Protein AF-A0A969AV75-F1 (afdb_monomer)

Structure (mmCIF, N/CA/C/O backbone):
data_AF-A0A969AV75-F1
#
_entry.id   AF-A0A969AV75-F1
#
loop_
_atom_site.group_PDB
_atom_site.id
_atom_site.type_symbol
_atom_site.label_atom_id
_atom_site.label_alt_id
_atom_site.label_comp_id
_atom_site.label_asym_id
_atom_site.label_entity_id
_atom_site.label_seq_id
_atom_site.pdbx_PDB_ins_code
_atom_site.Cartn_x
_atom_site.Cartn_y
_atom_site.Cartn_z
_atom_site.occupancy
_atom_site.B_iso_or_equiv
_atom_site.auth_seq_id
_atom_site.auth_comp_id
_atom_site.auth_asym_id
_atom_site.auth_atom_id
_atom_site.pdbx_PDB_model_num
ATOM 1 N N . MET A 1 1 ? 18.118 -38.176 20.373 1.00 39.66 1 MET A N 1
ATOM 2 C CA . MET A 1 1 ? 17.507 -37.595 19.160 1.00 39.66 1 MET A CA 1
ATOM 3 C C . MET A 1 1 ? 16.850 -36.287 19.572 1.00 39.66 1 MET A C 1
ATOM 5 O O . MET A 1 1 ? 15.733 -36.293 20.064 1.00 39.66 1 MET A O 1
ATOM 9 N N . VAL A 1 2 ? 17.618 -35.195 19.540 1.00 37.12 2 VAL A N 1
ATOM 10 C CA . VAL A 1 2 ? 17.160 -33.872 19.986 1.00 37.12 2 VAL A CA 1
ATOM 11 C C . VAL A 1 2 ? 16.344 -33.269 18.850 1.00 37.12 2 VAL A C 1
ATOM 13 O O . VAL A 1 2 ? 16.858 -33.119 17.744 1.00 37.12 2 VAL A O 1
ATOM 16 N N . LEU A 1 3 ? 15.071 -32.969 19.107 1.00 39.84 3 LEU A N 1
ATOM 17 C CA . LEU A 1 3 ? 14.266 -32.142 18.216 1.00 39.84 3 LEU A CA 1
ATOM 18 C C . LEU A 1 3 ? 14.923 -30.762 18.176 1.00 39.84 3 LEU A C 1
ATOM 20 O O . LEU A 1 3 ? 14.865 -30.013 19.150 1.00 39.84 3 LEU A O 1
ATOM 24 N N . ALA A 1 4 ? 15.590 -30.445 17.069 1.00 38.31 4 ALA A N 1
ATOM 25 C CA . ALA A 1 4 ? 16.029 -29.090 16.795 1.00 38.31 4 ALA A CA 1
ATOM 26 C C . ALA A 1 4 ? 14.777 -28.237 16.560 1.00 38.31 4 ALA A C 1
ATOM 28 O O . ALA A 1 4 ? 14.254 -28.157 15.449 1.00 38.31 4 ALA A O 1
ATOM 29 N N . VAL A 1 5 ? 14.265 -27.628 17.628 1.00 52.16 5 VAL A N 1
ATOM 30 C CA . VAL A 1 5 ? 13.363 -26.485 17.512 1.00 52.16 5 VAL A CA 1
ATOM 31 C C . VAL A 1 5 ? 14.187 -25.385 16.857 1.00 52.16 5 VAL A C 1
ATOM 33 O O . VAL A 1 5 ? 15.156 -24.912 17.443 1.00 52.16 5 VAL A O 1
ATOM 36 N N . ASN A 1 6 ? 13.853 -25.043 15.614 1.00 43.97 6 ASN A N 1
ATOM 37 C CA . ASN A 1 6 ? 14.509 -23.977 14.870 1.00 43.97 6 ASN A CA 1
ATOM 38 C C . ASN A 1 6 ? 14.332 -22.642 15.628 1.00 43.97 6 ASN A C 1
ATOM 40 O O . ASN A 1 6 ? 13.208 -22.136 15.682 1.00 43.97 6 ASN A O 1
ATOM 44 N N . PRO A 1 7 ? 15.400 -22.040 16.184 1.00 44.50 7 PRO A N 1
ATOM 45 C CA . PRO A 1 7 ? 15.304 -20.796 16.946 1.00 44.50 7 PRO A CA 1
ATOM 46 C C . PRO A 1 7 ? 15.079 -19.561 16.052 1.00 44.50 7 PRO A C 1
ATOM 48 O O . PRO A 1 7 ? 14.936 -18.455 16.565 1.00 44.50 7 PRO A O 1
ATOM 51 N N . TYR A 1 8 ? 15.010 -19.738 14.724 1.00 45.12 8 TYR A N 1
ATOM 52 C CA . TYR A 1 8 ? 14.712 -18.690 13.742 1.00 45.12 8 TYR A CA 1
ATOM 53 C C . TYR A 1 8 ? 13.279 -18.717 13.211 1.00 45.12 8 TYR A C 1
ATOM 55 O O . TYR A 1 8 ? 12.976 -17.992 12.263 1.00 45.12 8 TYR A O 1
ATOM 63 N N . ALA A 1 9 ? 12.362 -19.463 13.833 1.00 44.09 9 ALA A N 1
ATOM 64 C CA . ALA A 1 9 ? 10.929 -19.211 13.663 1.00 44.09 9 ALA A CA 1
ATOM 65 C C . ALA A 1 9 ? 10.526 -17.894 14.367 1.00 44.09 9 ALA A C 1
ATOM 67 O O . ALA A 1 9 ? 9.584 -17.844 15.151 1.00 44.09 9 ALA A O 1
ATOM 68 N N . SER A 1 10 ? 11.272 -16.817 14.109 1.00 51.16 10 SER A N 1
ATOM 69 C CA . SER A 1 10 ? 10.833 -15.459 14.383 1.00 51.16 10 SER A CA 1
ATOM 70 C C . SER A 1 10 ? 9.605 -15.257 13.513 1.00 51.16 10 SER A C 1
ATOM 72 O O . SER A 1 10 ? 9.701 -15.378 12.289 1.00 51.16 10 SER A O 1
ATOM 74 N N . ALA A 1 11 ? 8.448 -15.023 14.128 1.00 61.12 11 ALA A N 1
ATOM 75 C CA . ALA A 1 11 ? 7.248 -14.629 13.408 1.00 61.12 11 ALA A CA 1
ATOM 76 C C . ALA A 1 11 ? 7.635 -13.489 12.454 1.00 61.12 11 ALA A C 1
ATOM 78 O O . ALA A 1 11 ? 8.052 -12.416 12.893 1.00 61.12 11 ALA A O 1
ATOM 79 N N . ARG A 1 12 ? 7.630 -13.769 11.147 1.00 70.81 12 ARG A N 1
ATOM 80 C CA . ARG A 1 12 ? 8.109 -12.836 10.125 1.00 70.81 12 ARG A CA 1
ATOM 81 C C . ARG A 1 12 ? 7.348 -11.522 10.306 1.00 70.81 12 ARG A C 1
ATOM 83 O O . ARG A 1 12 ? 6.122 -11.549 10.340 1.00 70.81 12 ARG A O 1
ATOM 90 N N . ASN A 1 13 ? 8.058 -10.398 10.462 1.00 91.31 13 ASN A N 1
ATOM 91 C CA . ASN A 1 13 ? 7.416 -9.095 10.649 1.00 91.31 13 ASN A CA 1
ATOM 92 C C . ASN A 1 13 ? 6.431 -8.853 9.480 1.00 91.31 13 ASN A C 1
ATOM 94 O O . ASN A 1 13 ? 6.884 -8.837 8.329 1.00 91.31 13 ASN A O 1
ATOM 98 N N . PRO A 1 14 ? 5.119 -8.682 9.745 1.00 95.31 14 PRO A N 1
ATOM 99 C CA . PRO A 1 14 ? 4.111 -8.519 8.702 1.00 95.31 14 PRO A CA 1
ATOM 100 C C . PRO A 1 14 ? 4.403 -7.364 7.737 1.00 95.31 14 PRO A C 1
ATOM 102 O O . PRO A 1 14 ? 4.192 -7.508 6.534 1.00 95.31 14 PRO A O 1
ATOM 105 N N . GLU A 1 15 ? 4.969 -6.254 8.227 1.00 96.62 15 GLU A N 1
ATOM 106 C CA . GLU A 1 15 ? 5.380 -5.139 7.368 1.00 96.62 15 GLU A CA 1
ATOM 107 C C . GLU A 1 15 ? 6.478 -5.561 6.396 1.00 96.62 15 GLU A C 1
ATOM 109 O O . GLU A 1 15 ? 6.362 -5.347 5.190 1.00 96.62 15 GLU A O 1
ATOM 114 N N . GLN A 1 16 ? 7.523 -6.216 6.913 1.00 96.06 16 GLN A N 1
ATOM 115 C CA . GLN A 1 16 ? 8.649 -6.663 6.097 1.00 96.06 16 GLN A CA 1
ATOM 116 C C . GLN A 1 16 ? 8.193 -7.641 5.017 1.00 96.06 16 GLN A C 1
ATOM 118 O O . GLN A 1 16 ? 8.690 -7.595 3.895 1.00 96.06 16 GLN A O 1
ATOM 123 N N . TRP A 1 17 ? 7.215 -8.492 5.322 1.00 96.19 17 TRP A N 1
ATOM 124 C CA . TRP A 1 17 ? 6.665 -9.413 4.338 1.00 96.19 17 TRP A CA 1
ATOM 125 C C . TRP A 1 17 ? 5.960 -8.689 3.185 1.00 96.19 17 TRP A C 1
ATOM 127 O O . TRP A 1 17 ? 6.174 -9.032 2.021 1.00 96.19 17 TRP A O 1
ATOM 137 N N . ILE A 1 18 ? 5.183 -7.646 3.487 1.00 98.00 18 ILE A N 1
ATOM 138 C CA . ILE A 1 18 ? 4.543 -6.804 2.469 1.00 98.00 18 ILE A CA 1
ATOM 139 C C . ILE A 1 18 ? 5.602 -6.048 1.660 1.00 98.00 18 ILE A C 1
ATOM 141 O O . ILE A 1 18 ? 5.512 -5.999 0.432 1.00 98.00 18 ILE A O 1
ATOM 145 N N . TYR A 1 19 ? 6.629 -5.501 2.314 1.00 98.00 19 TYR A N 1
ATOM 146 C CA . TYR A 1 19 ? 7.720 -4.798 1.637 1.00 98.00 19 TYR A CA 1
ATOM 147 C C . TYR A 1 19 ? 8.485 -5.712 0.673 1.00 98.00 19 TYR A C 1
ATOM 149 O O . TYR A 1 19 ? 8.680 -5.348 -0.489 1.00 98.00 19 TYR A O 1
ATOM 157 N N . ASP A 1 20 ? 8.878 -6.906 1.126 1.00 97.25 20 ASP A N 1
ATOM 158 C CA . ASP A 1 20 ? 9.566 -7.911 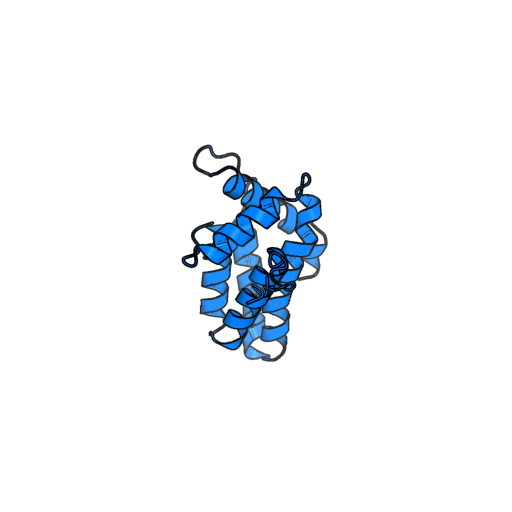0.307 1.00 97.25 20 ASP A CA 1
ATOM 159 C C . ASP A 1 20 ? 8.719 -8.296 -0.910 1.00 97.25 20 ASP A C 1
ATOM 161 O O . ASP A 1 20 ? 9.227 -8.409 -2.028 1.00 97.25 20 ASP A O 1
ATOM 165 N N . HIS A 1 21 ? 7.415 -8.470 -0.696 1.00 97.62 21 HIS A N 1
ATOM 166 C CA . HIS A 1 21 ? 6.465 -8.830 -1.740 1.00 97.62 21 HIS A CA 1
ATOM 167 C C . HIS A 1 21 ? 6.312 -7.730 -2.796 1.00 97.62 21 HIS A C 1
ATOM 169 O O . HIS A 1 21 ? 6.430 -8.001 -3.992 1.00 97.62 21 HIS A O 1
ATOM 175 N N . LEU A 1 22 ? 6.120 -6.474 -2.379 1.00 97.88 22 LEU A N 1
ATOM 176 C CA . LEU A 1 22 ? 6.066 -5.334 -3.301 1.00 97.88 22 LEU A CA 1
ATOM 177 C C . LEU A 1 22 ? 7.376 -5.190 -4.081 1.00 97.88 22 LEU A C 1
ATOM 179 O O . LEU A 1 22 ? 7.346 -4.989 -5.296 1.00 97.88 22 LEU A O 1
ATOM 183 N N . LEU A 1 23 ? 8.519 -5.358 -3.413 1.00 96.50 23 LEU A N 1
ATOM 184 C CA . LEU A 1 23 ? 9.830 -5.322 -4.054 1.00 96.50 23 LEU A CA 1
ATOM 185 C C . LEU A 1 23 ? 9.983 -6.434 -5.101 1.00 96.50 23 LEU A C 1
ATOM 187 O O . LEU A 1 23 ? 10.536 -6.189 -6.174 1.00 96.50 23 LEU A O 1
ATOM 191 N N . ALA A 1 24 ? 9.494 -7.643 -4.815 1.00 96.88 24 ALA A N 1
ATOM 192 C CA . ALA A 1 24 ? 9.493 -8.748 -5.769 1.00 96.88 24 ALA A CA 1
ATOM 193 C C . ALA A 1 24 ? 8.623 -8.432 -6.998 1.00 96.88 24 ALA A C 1
ATOM 195 O O . ALA A 1 24 ? 9.101 -8.576 -8.124 1.00 96.88 24 ALA A O 1
ATOM 196 N N . CYS A 1 25 ? 7.402 -7.920 -6.806 1.00 96.69 25 CYS A N 1
ATOM 197 C CA .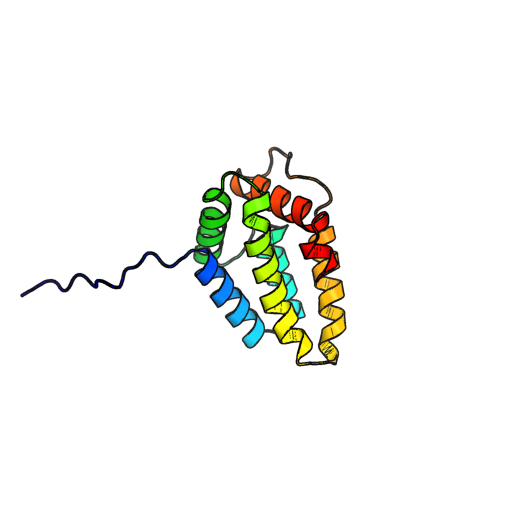 CYS A 1 25 ? 6.530 -7.499 -7.910 1.00 96.69 25 CYS A CA 1
ATOM 198 C C . CYS A 1 25 ? 7.195 -6.428 -8.783 1.00 96.69 25 CYS A C 1
ATOM 200 O O . CYS A 1 25 ? 7.231 -6.551 -10.002 1.00 96.69 25 CYS A O 1
ATOM 202 N N . VAL A 1 26 ? 7.779 -5.407 -8.161 1.00 94.56 26 VAL A N 1
ATOM 203 C CA . VAL A 1 26 ? 8.455 -4.290 -8.836 1.00 94.56 26 VAL A CA 1
ATOM 204 C C . VAL A 1 26 ? 9.705 -4.728 -9.6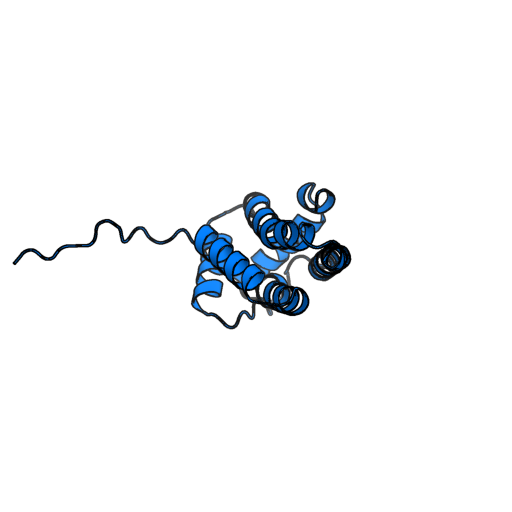21 1.00 94.56 26 VAL A C 1
ATOM 206 O O . VAL A 1 26 ? 10.104 -4.074 -10.586 1.00 94.56 26 VAL A O 1
ATOM 209 N N . LYS A 1 27 ? 10.344 -5.837 -9.231 1.00 93.25 27 LYS A N 1
ATOM 210 C CA . LYS A 1 27 ? 11.470 -6.429 -9.972 1.00 93.25 27 LYS A CA 1
ATOM 211 C C . LYS A 1 27 ? 11.025 -7.304 -11.143 1.00 93.25 27 LYS A C 1
ATOM 213 O O . LYS A 1 27 ? 11.764 -7.383 -12.120 1.00 93.25 27 LYS A O 1
ATOM 218 N N . ALA A 1 28 ? 9.879 -7.970 -11.024 1.00 94.56 28 ALA A N 1
ATOM 219 C CA . ALA A 1 28 ? 9.438 -9.007 -11.955 1.00 94.56 28 ALA A CA 1
ATOM 220 C C . ALA A 1 28 ? 8.396 -8.534 -12.981 1.00 94.56 28 ALA A C 1
ATOM 222 O O . ALA A 1 28 ? 8.230 -9.175 -14.016 1.00 94.56 28 ALA A O 1
ATOM 223 N N . GLU A 1 29 ? 7.673 -7.449 -12.706 1.00 94.69 29 GLU A N 1
ATOM 224 C CA . GLU A 1 29 ? 6.487 -7.061 -13.470 1.00 94.69 29 GLU A CA 1
ATOM 225 C C . GLU A 1 29 ? 6.590 -5.644 -14.043 1.00 94.69 29 GLU A C 1
ATOM 227 O O . GLU A 1 29 ? 7.260 -4.768 -13.497 1.00 94.69 29 GLU A O 1
ATOM 232 N N . HIS A 1 30 ? 5.872 -5.403 -15.143 1.00 92.25 30 HIS A N 1
ATOM 233 C CA . HIS A 1 30 ? 5.743 -4.072 -15.735 1.00 92.25 30 HIS A CA 1
ATOM 234 C C . HIS A 1 30 ? 5.038 -3.099 -14.762 1.00 92.25 30 HIS A C 1
ATOM 236 O O . HIS A 1 30 ? 4.091 -3.522 -14.086 1.00 92.25 30 HIS A O 1
ATOM 242 N N . PRO A 1 31 ? 5.401 -1.797 -14.719 1.00 92.25 31 PRO A N 1
ATOM 243 C CA . PRO A 1 31 ? 4.812 -0.819 -13.796 1.00 92.25 31 PRO A CA 1
ATOM 244 C C . PRO A 1 31 ? 3.278 -0.812 -13.747 1.00 92.25 31 PRO A C 1
ATOM 246 O O . PRO A 1 31 ? 2.692 -0.756 -12.669 1.00 92.25 31 PRO A O 1
ATOM 249 N N . SER A 1 32 ? 2.607 -0.968 -14.892 1.00 92.50 32 SER A N 1
ATOM 250 C CA . SER A 1 32 ? 1.137 -1.039 -14.945 1.00 92.50 32 SER A CA 1
ATOM 251 C C . SER A 1 32 ? 0.545 -2.236 -14.182 1.00 92.50 32 SER A C 1
ATOM 253 O O . SER A 1 32 ? -0.520 -2.119 -13.573 1.00 92.50 32 SER A O 1
ATOM 255 N N . GLN A 1 33 ? 1.227 -3.387 -14.165 1.00 95.44 33 GLN A N 1
ATOM 256 C CA . GLN A 1 33 ? 0.793 -4.559 -13.394 1.00 95.44 33 GLN A CA 1
ATOM 257 C C . GLN A 1 33 ? 1.037 -4.360 -11.899 1.00 95.44 33 GLN A C 1
ATOM 259 O O . GLN A 1 33 ? 0.190 -4.709 -11.075 1.00 95.44 33 GLN A O 1
ATOM 264 N N . VAL A 1 34 ? 2.145 -3.712 -11.547 1.00 96.31 34 VAL A N 1
ATOM 265 C CA . VAL A 1 34 ? 2.442 -3.334 -10.164 1.00 96.31 34 VAL A CA 1
ATOM 266 C C . VAL A 1 34 ? 1.388 -2.360 -9.626 1.00 96.31 34 VAL A C 1
ATOM 268 O O . VAL A 1 34 ? 0.876 -2.571 -8.527 1.00 96.31 34 VAL A O 1
ATOM 271 N N . LEU A 1 35 ? 0.979 -1.357 -10.409 1.00 95.81 35 LEU A N 1
ATOM 272 C CA . LEU A 1 35 ? -0.114 -0.441 -10.055 1.00 95.81 35 LEU A CA 1
ATOM 273 C C . LEU A 1 35 ? -1.436 -1.188 -9.840 1.00 95.81 35 LEU A C 1
ATOM 275 O O . LEU A 1 35 ? -2.134 -0.955 -8.852 1.00 95.81 35 LEU A O 1
ATOM 279 N N . LYS A 1 36 ? -1.760 -2.152 -10.712 1.00 96.25 36 LYS A N 1
ATOM 280 C CA . LYS A 1 36 ? -2.945 -3.008 -10.546 1.00 96.25 36 LYS A CA 1
ATOM 281 C C . LYS A 1 36 ? -2.895 -3.793 -9.234 1.00 96.25 36 LYS A C 1
ATOM 283 O O . LYS A 1 36 ? -3.903 -3.868 -8.530 1.00 96.25 36 LYS A O 1
ATOM 288 N N . ARG A 1 37 ? -1.734 -4.348 -8.879 1.00 97.19 37 ARG A N 1
ATOM 289 C CA . ARG A 1 37 ? -1.528 -5.049 -7.603 1.00 97.19 37 ARG A CA 1
ATOM 290 C C . ARG A 1 37 ? -1.668 -4.118 -6.409 1.00 97.19 37 ARG A C 1
ATOM 292 O O . ARG A 1 37 ? -2.350 -4.479 -5.454 1.00 97.19 37 ARG A O 1
ATOM 299 N N . PHE A 1 38 ? -1.079 -2.928 -6.476 1.00 97.31 38 PHE A N 1
ATOM 300 C CA . PHE A 1 38 ? -1.194 -1.912 -5.433 1.00 97.31 38 PHE A CA 1
ATOM 301 C C . PHE A 1 38 ? -2.661 -1.530 -5.200 1.00 97.31 38 PHE A C 1
ATOM 303 O O . PHE A 1 38 ? -3.142 -1.549 -4.067 1.00 97.31 38 PHE A O 1
ATOM 310 N N . HIS A 1 39 ? -3.405 -1.292 -6.282 1.00 95.81 39 HIS A N 1
ATOM 311 C CA . HIS A 1 39 ? -4.837 -1.008 -6.242 1.00 95.81 39 HIS A CA 1
ATOM 312 C C . HIS A 1 39 ? -5.633 -2.160 -5.601 1.00 95.81 39 HIS A C 1
ATOM 314 O O . HIS A 1 39 ? -6.449 -1.940 -4.704 1.00 95.81 39 HIS A O 1
ATOM 320 N N . GLN A 1 40 ? -5.364 -3.407 -6.000 1.00 95.62 40 GLN A N 1
ATOM 321 C CA . GLN A 1 40 ? -6.009 -4.585 -5.413 1.00 95.62 40 GLN A CA 1
ATOM 322 C C . GLN A 1 40 ? -5.712 -4.746 -3.918 1.00 95.62 40 GLN A C 1
ATOM 324 O O . GLN A 1 40 ? -6.613 -5.129 -3.170 1.00 95.62 40 GLN A O 1
ATOM 329 N N . LEU A 1 41 ? -4.478 -4.469 -3.494 1.00 96.25 41 LEU A N 1
ATOM 330 C CA . LEU A 1 41 ? -4.041 -4.630 -2.110 1.00 96.25 41 LEU A CA 1
ATOM 331 C C . LEU A 1 41 ? -4.624 -3.540 -1.210 1.00 96.25 41 LEU A C 1
ATOM 3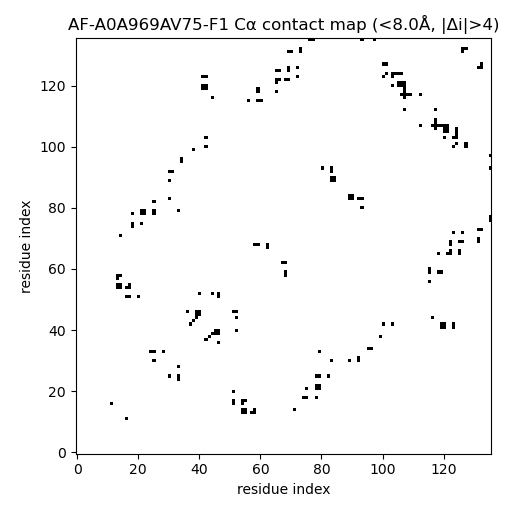33 O O . LEU A 1 41 ? -5.347 -3.846 -0.268 1.00 96.25 41 LEU A O 1
ATOM 337 N N . PHE A 1 42 ? -4.362 -2.274 -1.528 1.00 95.81 42 PHE A N 1
ATOM 338 C CA . PHE A 1 42 ? -4.610 -1.174 -0.597 1.00 95.81 42 PHE A CA 1
ATOM 339 C C . PHE A 1 42 ? -5.952 -0.463 -0.793 1.00 95.81 42 PHE A C 1
ATOM 341 O O . PHE A 1 42 ? -6.488 0.105 0.154 1.00 95.81 42 PHE A O 1
ATOM 348 N N . ILE A 1 43 ? -6.516 -0.487 -2.002 1.00 91.44 43 ILE A N 1
ATOM 349 C CA . ILE A 1 43 ? -7.717 0.302 -2.325 1.00 91.44 43 ILE A CA 1
ATOM 350 C C . ILE A 1 43 ? -8.962 -0.586 -2.364 1.00 91.44 43 ILE A C 1
ATOM 352 O O . ILE A 1 43 ? -10.006 -0.242 -1.800 1.00 91.44 43 ILE A O 1
ATOM 356 N N . LEU A 1 44 ? -8.856 -1.752 -3.008 1.00 89.94 44 LEU A N 1
ATOM 357 C CA . LEU A 1 44 ? -9.962 -2.705 -3.119 1.00 89.94 44 LEU A CA 1
ATOM 358 C C . LEU A 1 44 ? -10.013 -3.711 -1.966 1.00 89.94 44 LEU A C 1
ATOM 360 O O . LEU A 1 44 ? -11.074 -4.295 -1.750 1.00 89.94 44 LEU A O 1
ATOM 364 N N . ASN A 1 45 ? -8.903 -3.924 -1.250 1.00 88.81 45 ASN A N 1
ATOM 365 C CA . ASN A 1 45 ? -8.738 -4.992 -0.259 1.00 88.81 45 ASN A CA 1
ATOM 366 C C . ASN A 1 45 ? -9.145 -6.383 -0.804 1.00 88.81 45 ASN A C 1
ATOM 368 O O . ASN A 1 45 ? -9.913 -7.126 -0.193 1.00 88.81 45 ASN A O 1
ATOM 372 N N . ARG A 1 46 ? -8.699 -6.706 -2.026 1.00 89.25 46 ARG A N 1
ATOM 373 C CA . ARG A 1 46 ? -9.041 -7.930 -2.783 1.00 89.25 46 ARG A CA 1
ATOM 374 C C . ARG A 1 46 ? -7.799 -8.609 -3.356 1.00 89.25 46 ARG A C 1
ATOM 376 O O . ARG A 1 46 ? -7.812 -9.103 -4.483 1.00 89.25 46 ARG A O 1
ATOM 383 N N . TYR A 1 47 ? -6.704 -8.586 -2.605 1.00 95.19 47 TYR A N 1
ATOM 384 C CA . TYR A 1 47 ? -5.450 -9.153 -3.080 1.00 95.19 47 TYR A CA 1
ATOM 385 C C . TYR A 1 47 ? -5.543 -10.683 -3.238 1.00 95.19 47 TYR A C 1
ATOM 387 O O . TYR A 1 47 ? -6.111 -11.341 -2.366 1.00 95.19 47 TYR A O 1
ATOM 395 N N . PRO A 1 48 ? -5.014 -11.275 -4.326 1.00 92.19 48 PRO A N 1
ATOM 396 C CA . PRO A 1 48 ? -5.182 -12.707 -4.587 1.00 92.19 48 PRO A CA 1
ATOM 397 C C . PRO A 1 48 ? -4.326 -13.603 -3.681 1.00 92.19 48 PRO A C 1
ATOM 399 O O . PRO A 1 48 ? -4.658 -14.768 -3.491 1.00 92.19 48 PRO A O 1
ATOM 402 N N . VAL A 1 49 ? -3.233 -13.079 -3.120 1.00 94.75 49 VAL A N 1
ATOM 403 C CA . VAL A 1 49 ? -2.331 -13.838 -2.243 1.00 94.75 49 VAL A CA 1
ATOM 404 C C . VAL A 1 49 ? -2.817 -13.707 -0.799 1.00 94.75 49 VAL A C 1
ATOM 406 O O . VAL A 1 49 ? -2.729 -12.620 -0.229 1.00 94.75 49 VAL A O 1
ATOM 409 N N . ALA A 1 50 ? -3.359 -14.793 -0.232 1.00 92.94 50 ALA A N 1
ATOM 410 C CA . ALA A 1 50 ? -3.983 -14.806 1.097 1.00 92.94 50 ALA A CA 1
ATOM 411 C C . ALA A 1 50 ? -3.016 -14.352 2.196 1.00 92.94 50 ALA A C 1
ATOM 413 O O . ALA A 1 50 ? -3.284 -13.363 2.862 1.00 92.94 50 ALA A O 1
ATOM 414 N N . ASP A 1 51 ? -1.848 -14.971 2.238 1.00 94.62 51 ASP A N 1
ATOM 415 C CA . ASP A 1 51 ? -0.687 -14.626 3.052 1.00 94.62 51 ASP A CA 1
ATOM 416 C C . ASP A 1 51 ? -0.385 -13.115 3.147 1.00 94.62 51 ASP A C 1
ATOM 418 O O . ASP A 1 51 ? -0.178 -12.570 4.229 1.00 94.62 51 ASP A O 1
ATOM 422 N N . ILE A 1 52 ? -0.422 -12.399 2.018 1.00 96.75 52 ILE A N 1
ATOM 423 C CA . ILE A 1 52 ? -0.165 -10.950 1.981 1.00 96.75 52 ILE A CA 1
ATOM 424 C C . ILE A 1 52 ? -1.348 -10.148 2.531 1.00 96.75 52 ILE A C 1
ATOM 426 O O . ILE A 1 52 ? -1.146 -9.086 3.121 1.00 96.75 52 ILE A O 1
ATOM 430 N N . ARG A 1 53 ? -2.583 -10.638 2.364 1.00 94.75 53 ARG A N 1
ATOM 431 C CA . ARG A 1 53 ? -3.752 -10.025 3.012 1.00 94.75 53 ARG A CA 1
ATOM 432 C C . ARG A 1 53 ? -3.693 -10.201 4.521 1.00 94.75 53 ARG A C 1
ATOM 434 O O . ARG A 1 53 ? -3.924 -9.229 5.225 1.00 94.75 53 ARG A O 1
ATOM 441 N N . ASP A 1 54 ? -3.336 -11.389 4.994 1.00 93.94 54 ASP A N 1
ATOM 442 C CA . ASP A 1 54 ? -3.242 -11.680 6.425 1.00 93.94 54 ASP A CA 1
ATOM 443 C C . ASP A 1 54 ? -2.134 -10.838 7.072 1.00 93.94 54 ASP A C 1
ATOM 445 O O . ASP A 1 54 ? -2.323 -10.267 8.147 1.00 93.94 54 ASP A O 1
ATOM 449 N N . ALA A 1 55 ? -1.007 -10.664 6.372 1.00 95.81 55 ALA A N 1
ATOM 450 C CA . ALA A 1 55 ? 0.037 -9.730 6.775 1.00 95.81 55 ALA A CA 1
ATOM 451 C C . ALA A 1 55 ? -0.487 -8.288 6.863 1.00 95.81 55 ALA A C 1
ATOM 453 O O . ALA A 1 55 ? -0.247 -7.607 7.858 1.00 95.81 55 ALA A O 1
ATOM 454 N N . LEU A 1 56 ? -1.226 -7.822 5.849 1.00 96.38 56 LEU A N 1
ATOM 455 C CA . LEU A 1 56 ? -1.799 -6.474 5.847 1.00 96.38 56 LEU A CA 1
ATOM 456 C C . LEU A 1 56 ? -2.796 -6.293 6.993 1.00 96.38 56 LEU A C 1
ATOM 458 O O . LEU A 1 56 ? -2.731 -5.291 7.700 1.00 96.38 56 LEU A O 1
ATOM 462 N N . ASP A 1 57 ? -3.676 -7.264 7.221 1.00 94.69 57 ASP A N 1
ATOM 463 C CA . ASP A 1 57 ? -4.629 -7.241 8.327 1.00 94.69 57 ASP A CA 1
ATOM 464 C C . ASP A 1 57 ? -3.910 -7.189 9.686 1.00 94.69 57 ASP A C 1
ATOM 466 O O . ASP A 1 57 ? -4.344 -6.444 10.572 1.00 94.69 57 ASP A O 1
ATOM 470 N N . ALA A 1 58 ? -2.784 -7.897 9.840 1.00 94.62 58 ALA A N 1
ATOM 471 C CA . ALA A 1 58 ? -1.951 -7.842 11.040 1.00 94.62 58 ALA A CA 1
ATOM 472 C C . ALA A 1 58 ? -1.310 -6.459 11.249 1.00 94.62 58 ALA A C 1
ATOM 474 O O . ALA A 1 58 ? -1.386 -5.931 12.357 1.00 94.62 58 ALA A O 1
ATOM 475 N N . VAL A 1 59 ? -0.746 -5.836 10.204 1.00 95.44 59 VAL A N 1
ATOM 476 C CA . VAL A 1 59 ? -0.199 -4.463 10.281 1.00 95.44 59 VAL A CA 1
ATOM 477 C C . VAL A 1 59 ? -1.297 -3.463 10.641 1.00 95.44 59 VAL A C 1
ATOM 479 O O . VAL A 1 59 ? -1.151 -2.664 11.559 1.00 95.44 59 VAL A O 1
ATOM 482 N N . ILE A 1 60 ? -2.436 -3.516 9.950 1.00 94.56 60 ILE A N 1
ATOM 483 C CA . ILE A 1 60 ? -3.539 -2.573 10.168 1.00 94.56 60 ILE A CA 1
ATOM 484 C C . ILE A 1 60 ? -4.122 -2.704 11.582 1.00 94.56 60 ILE A C 1
ATOM 486 O O . ILE A 1 60 ? -4.583 -1.708 12.148 1.00 94.56 60 ILE A O 1
ATOM 490 N N . SER A 1 61 ? -4.106 -3.910 12.152 1.00 92.12 61 SER A N 1
ATOM 491 C CA . SER A 1 61 ? -4.652 -4.192 13.483 1.00 92.12 61 SER A CA 1
ATOM 492 C C . SER A 1 61 ? -3.649 -3.999 14.623 1.00 92.12 61 SER A C 1
ATOM 494 O O . SER A 1 61 ? -4.083 -3.959 15.772 1.00 92.12 61 SER A O 1
ATOM 496 N N . SER A 1 62 ? -2.345 -3.890 14.342 1.00 91.81 62 SER A N 1
ATOM 497 C CA . SER A 1 62 ? -1.307 -3.779 15.378 1.00 91.81 62 SER A CA 1
ATOM 498 C C . SER A 1 62 ? -1.198 -2.383 15.987 1.00 91.81 62 SER A C 1
ATOM 500 O O . SER A 1 62 ? -0.761 -2.253 17.125 1.00 91.81 62 SER A O 1
ATOM 502 N N . GLN A 1 63 ? -1.610 -1.351 15.248 1.00 90.69 63 GLN A N 1
ATOM 503 C CA . GLN A 1 63 ? -1.582 0.035 15.706 1.00 90.69 63 GLN A CA 1
ATOM 504 C C . GLN A 1 63 ? -2.968 0.484 16.157 1.00 90.69 63 GLN A C 1
ATOM 506 O O . GLN A 1 63 ? -3.967 0.162 15.509 1.00 90.69 63 GLN A O 1
ATOM 511 N N . GLU A 1 64 ? -3.045 1.286 17.219 1.00 88.50 64 GLU A N 1
ATOM 512 C CA . GLU A 1 64 ? -4.301 1.902 17.667 1.00 88.50 64 GLU A CA 1
ATOM 513 C C . GLU A 1 64 ? -4.646 3.137 16.832 1.00 88.50 64 GLU A C 1
ATOM 515 O O . GLU A 1 64 ? -5.767 3.264 16.315 1.00 88.50 64 GLU A O 1
ATOM 520 N N . SER A 1 65 ? -3.661 4.005 16.596 1.00 93.31 65 SER A N 1
ATOM 521 C CA . SER A 1 65 ? -3.804 5.190 15.755 1.00 93.31 65 SER A CA 1
ATOM 522 C C . SER A 1 65 ? -3.601 4.851 14.281 1.00 93.31 65 SER A C 1
ATOM 524 O O . SER A 1 65 ? -2.735 4.068 13.903 1.00 93.31 65 SER A O 1
ATOM 526 N N . ILE A 1 66 ? -4.414 5.463 13.421 1.00 92.81 66 ILE A N 1
ATOM 527 C CA . ILE A 1 66 ? -4.247 5.363 11.964 1.00 92.81 66 ILE A CA 1
ATOM 528 C C . ILE A 1 66 ? -3.015 6.155 11.508 1.00 92.81 66 ILE A C 1
ATOM 530 O O . ILE A 1 66 ? -2.394 5.798 10.511 1.00 92.81 66 ILE A O 1
ATOM 534 N N . TYR A 1 67 ? -2.643 7.211 12.236 1.00 94.50 67 TYR A N 1
ATOM 535 C CA . TYR A 1 67 ? -1.498 8.052 11.885 1.00 94.50 67 TYR A CA 1
ATOM 536 C C . TYR A 1 67 ? -0.164 7.311 12.042 1.00 94.50 67 TYR A C 1
ATOM 538 O O . TYR A 1 67 ? 0.747 7.527 11.245 1.00 94.50 67 TYR A O 1
ATOM 546 N N . ASP A 1 68 ? -0.089 6.359 12.974 1.00 95.62 68 ASP A N 1
ATOM 547 C CA . ASP A 1 68 ? 1.098 5.518 13.190 1.00 95.62 68 ASP A CA 1
ATOM 548 C C . ASP A 1 68 ? 1.339 4.544 12.024 1.00 95.62 68 ASP A C 1
ATOM 550 O O . ASP A 1 68 ? 2.437 4.022 11.854 1.00 95.62 68 ASP A O 1
ATOM 554 N N . LEU A 1 69 ? 0.328 4.331 11.172 1.00 96.25 69 LEU A N 1
ATOM 555 C CA . LEU A 1 69 ? 0.413 3.503 9.967 1.00 96.25 69 LEU A CA 1
ATOM 556 C C . LEU A 1 69 ? 0.847 4.294 8.720 1.00 96.25 69 LEU A C 1
ATOM 558 O O . LEU A 1 69 ? 1.115 3.694 7.675 1.00 96.25 69 LEU A O 1
ATOM 562 N N . LEU A 1 70 ? 0.933 5.629 8.796 1.00 97.31 70 LEU A N 1
ATOM 563 C CA . LEU A 1 70 ? 1.359 6.460 7.665 1.00 97.31 70 LEU A CA 1
ATOM 564 C C . LEU A 1 70 ? 2.786 6.149 7.189 1.00 97.31 70 LEU A C 1
ATOM 566 O O . LEU A 1 70 ? 2.959 6.012 5.977 1.00 97.31 70 LEU A O 1
ATOM 570 N N . PRO A 1 71 ? 3.796 5.966 8.069 1.00 97.56 71 PRO A N 1
ATOM 571 C CA . PRO A 1 71 ? 5.146 5.607 7.634 1.00 97.56 71 PRO A CA 1
ATOM 572 C C . PRO A 1 71 ? 5.192 4.270 6.883 1.00 97.56 71 PRO A C 1
ATOM 574 O O . PRO A 1 71 ? 5.897 4.151 5.880 1.00 97.56 71 PRO A O 1
ATOM 577 N N . PHE A 1 72 ? 4.399 3.284 7.319 1.00 97.69 72 PHE A N 1
ATOM 578 C CA . PHE A 1 72 ? 4.268 1.990 6.644 1.00 97.69 72 PHE A CA 1
ATOM 579 C C . PHE A 1 72 ? 3.727 2.156 5.216 1.00 97.69 72 PHE A C 1
ATOM 581 O O . PHE A 1 72 ? 4.310 1.657 4.247 1.00 97.69 72 PHE A O 1
ATOM 588 N N . PHE A 1 73 ? 2.632 2.906 5.062 1.00 98.06 73 PHE A N 1
ATOM 589 C CA . PHE A 1 73 ? 2.035 3.141 3.747 1.00 98.06 73 PHE A CA 1
ATOM 590 C C . PHE A 1 73 ? 2.958 3.967 2.840 1.00 98.06 73 PHE A C 1
ATOM 592 O O . PHE A 1 73 ? 3.109 3.665 1.653 1.00 98.06 73 PHE A O 1
ATOM 599 N N . ASN A 1 74 ? 3.649 4.953 3.416 1.00 98.31 74 ASN A N 1
ATOM 600 C CA . ASN A 1 74 ? 4.664 5.741 2.730 1.00 98.31 74 ASN A CA 1
ATOM 601 C C . ASN A 1 74 ? 5.787 4.853 2.177 1.00 98.31 74 ASN A C 1
ATOM 603 O O . ASN A 1 74 ? 6.156 4.941 1.005 1.00 98.31 74 ASN A O 1
ATOM 607 N N . ARG A 1 75 ? 6.302 3.934 3.004 1.00 98.06 75 ARG A N 1
ATOM 608 C CA . ARG A 1 75 ? 7.345 2.989 2.599 1.00 98.06 75 ARG A CA 1
ATOM 609 C C . ARG A 1 75 ? 6.884 2.105 1.443 1.00 98.06 75 ARG A C 1
ATOM 611 O O . ARG A 1 75 ? 7.664 1.889 0.517 1.00 98.06 75 ARG A O 1
ATOM 618 N N . CYS A 1 76 ? 5.630 1.651 1.459 1.00 98.31 76 CYS A N 1
ATOM 619 C CA . CYS A 1 76 ? 5.042 0.906 0.344 1.00 98.31 76 CYS A CA 1
ATOM 620 C C . CYS A 1 76 ? 5.076 1.714 -0.963 1.00 98.31 76 CYS A C 1
ATOM 622 O O . CYS A 1 76 ? 5.457 1.166 -1.994 1.00 98.31 76 CYS A O 1
ATOM 624 N N . CYS A 1 77 ? 4.750 3.010 -0.926 1.00 97.62 77 CYS A N 1
ATOM 625 C CA . CYS A 1 77 ? 4.816 3.884 -2.102 1.00 97.62 77 CYS A CA 1
ATOM 626 C C . CYS A 1 77 ? 6.258 4.042 -2.613 1.00 97.62 77 CYS A C 1
ATOM 628 O O . CYS A 1 77 ? 6.524 3.819 -3.795 1.00 97.62 77 CYS A O 1
ATOM 630 N N . TYR A 1 78 ? 7.215 4.331 -1.725 1.00 96.88 78 TYR A N 1
ATOM 631 C CA . TYR A 1 78 ? 8.616 4.518 -2.119 1.00 96.88 78 TYR A CA 1
ATOM 632 C C . TYR A 1 78 ? 9.290 3.253 -2.661 1.00 96.88 78 TYR A C 1
ATOM 634 O O . TYR A 1 78 ? 10.212 3.364 -3.464 1.00 96.88 78 TYR A O 1
ATOM 642 N N . ILE A 1 79 ? 8.844 2.050 -2.286 1.00 96.50 79 ILE A N 1
ATOM 643 C CA . ILE A 1 79 ? 9.345 0.808 -2.906 1.00 96.50 79 ILE A CA 1
ATOM 644 C C . ILE A 1 79 ? 9.070 0.803 -4.417 1.00 96.50 79 ILE A C 1
ATOM 646 O O . ILE A 1 79 ? 9.938 0.406 -5.196 1.00 96.50 79 ILE A O 1
ATOM 650 N N . LEU A 1 80 ? 7.888 1.266 -4.832 1.00 95.00 80 LEU A N 1
ATOM 651 C CA . LEU A 1 80 ? 7.504 1.372 -6.239 1.00 95.00 80 LEU A CA 1
ATOM 652 C C . LEU A 1 80 ? 8.252 2.534 -6.910 1.00 95.00 80 LEU A C 1
ATOM 654 O O . LEU A 1 80 ? 8.947 2.332 -7.907 1.00 95.00 80 LEU A O 1
ATOM 658 N N . ILE A 1 81 ? 8.168 3.727 -6.314 1.00 93.50 81 ILE A N 1
ATOM 659 C CA . ILE A 1 81 ? 8.736 4.974 -6.853 1.00 93.50 81 ILE A CA 1
ATOM 660 C C . ILE A 1 81 ? 10.251 4.864 -7.055 1.00 93.50 81 ILE A C 1
ATOM 662 O O . ILE A 1 81 ? 10.755 5.181 -8.133 1.00 93.50 81 ILE A O 1
ATOM 666 N N . ASN A 1 82 ? 10.988 4.339 -6.071 1.00 91.94 82 ASN A N 1
ATOM 667 C CA . ASN A 1 82 ? 12.446 4.219 -6.158 1.00 91.94 82 ASN A CA 1
ATOM 668 C C . ASN A 1 82 ? 12.893 3.325 -7.315 1.00 91.94 82 ASN A C 1
ATOM 670 O O . ASN A 1 82 ? 13.969 3.537 -7.871 1.00 91.94 82 ASN A O 1
ATOM 674 N N . ARG A 1 83 ? 12.088 2.327 -7.698 1.00 87.25 83 ARG A N 1
ATOM 675 C CA . ARG A 1 83 ? 12.385 1.525 -8.886 1.00 87.25 83 ARG A CA 1
ATOM 676 C C . ARG A 1 83 ? 12.110 2.306 -10.159 1.00 87.25 83 ARG A C 1
ATOM 678 O O . ARG A 1 83 ? 12.947 2.283 -11.056 1.00 87.25 83 ARG A O 1
ATOM 685 N N . TRP A 1 84 ? 10.954 2.954 -10.249 1.00 88.00 84 TRP A N 1
ATOM 686 C CA . TRP A 1 84 ? 10.546 3.670 -11.456 1.00 88.00 84 TRP A CA 1
ATOM 687 C C . TRP A 1 84 ? 11.434 4.882 -11.737 1.00 88.00 84 TRP A C 1
ATOM 689 O O . TRP A 1 84 ? 11.701 5.173 -12.893 1.00 88.00 84 TRP A O 1
ATOM 699 N N . HIS A 1 85 ? 12.015 5.517 -10.716 1.00 81.44 85 HIS A N 1
ATOM 700 C CA . HIS A 1 85 ? 12.987 6.596 -10.916 1.00 81.44 85 HIS A CA 1
ATOM 701 C C . HIS A 1 85 ? 14.250 6.193 -11.682 1.00 81.44 85 HIS A C 1
ATOM 703 O O . HIS A 1 85 ? 14.863 7.053 -12.315 1.00 81.44 85 HIS A O 1
ATOM 709 N N . ILE A 1 86 ? 14.638 4.914 -11.649 1.00 79.50 86 ILE A N 1
ATOM 710 C CA . ILE A 1 86 ? 15.811 4.420 -12.385 1.00 79.50 86 ILE A CA 1
ATOM 711 C C . ILE A 1 86 ? 15.570 4.509 -13.903 1.00 79.50 86 ILE A C 1
ATOM 713 O O . ILE A 1 86 ? 16.513 4.718 -14.664 1.00 79.50 86 ILE A O 1
ATOM 717 N N . ASN A 1 87 ? 14.311 4.434 -14.346 1.00 71.94 87 ASN A N 1
ATOM 718 C CA . ASN A 1 87 ? 13.927 4.474 -15.752 1.00 71.94 87 ASN A CA 1
ATOM 719 C C . ASN A 1 87 ? 13.152 5.763 -16.056 1.00 71.94 87 ASN A C 1
ATOM 721 O O . ASN A 1 87 ? 12.008 5.929 -15.646 1.00 71.94 87 ASN A O 1
ATOM 725 N N . ALA A 1 88 ? 13.727 6.675 -16.844 1.00 65.12 88 ALA A N 1
ATOM 726 C CA . ALA A 1 88 ? 13.079 7.955 -17.163 1.00 65.12 88 ALA A CA 1
ATOM 727 C C . ALA A 1 88 ? 11.682 7.816 -17.812 1.00 65.12 88 ALA A C 1
ATOM 729 O O . ALA A 1 88 ? 10.837 8.684 -17.612 1.00 65.12 88 ALA A O 1
ATOM 730 N N . VAL A 1 89 ? 11.432 6.716 -18.533 1.00 65.56 89 VAL A N 1
ATOM 731 C CA . VAL A 1 89 ? 10.150 6.395 -19.193 1.00 65.56 89 VAL A CA 1
ATOM 732 C C . VAL A 1 89 ? 9.030 6.089 -18.187 1.00 65.56 89 VAL A C 1
ATOM 734 O O . VAL A 1 89 ? 7.855 6.255 -18.501 1.00 65.56 89 VAL A O 1
ATOM 737 N N . ASP A 1 90 ? 9.374 5.701 -16.958 1.00 68.69 90 ASP A N 1
ATOM 738 C CA . ASP A 1 90 ? 8.403 5.284 -15.943 1.00 68.69 90 ASP A CA 1
ATOM 739 C C . ASP A 1 90 ? 7.985 6.434 -15.005 1.00 68.69 90 ASP A C 1
ATOM 741 O O . ASP A 1 90 ? 7.197 6.214 -14.084 1.00 68.69 90 ASP A O 1
ATOM 745 N N . ARG A 1 91 ? 8.460 7.674 -15.221 1.00 69.62 91 ARG A N 1
ATOM 746 C CA . ARG A 1 91 ? 8.129 8.824 -14.351 1.00 69.62 91 ARG A CA 1
ATOM 747 C C . ARG A 1 91 ? 6.634 9.143 -14.314 1.00 69.62 91 ARG A C 1
ATOM 749 O O . ARG A 1 91 ? 6.120 9.465 -13.245 1.00 69.62 91 ARG A O 1
ATOM 756 N N . ASP A 1 92 ? 5.927 8.959 -15.427 1.00 81.06 92 ASP A N 1
ATOM 757 C CA . ASP A 1 92 ? 4.475 9.182 -15.498 1.00 81.06 92 ASP A CA 1
ATOM 758 C 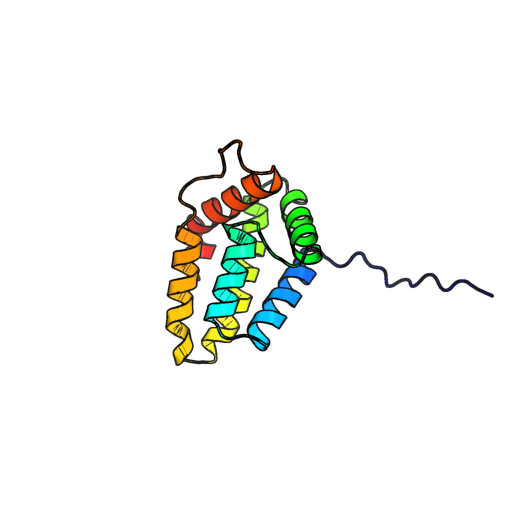C . ASP A 1 92 ? 3.690 8.223 -14.577 1.00 81.06 92 ASP A C 1
ATOM 760 O O . ASP A 1 92 ? 2.582 8.531 -14.135 1.00 81.06 92 ASP A O 1
ATOM 764 N N . ARG A 1 93 ? 4.289 7.085 -14.189 1.00 85.06 93 ARG A N 1
ATOM 765 C CA . ARG A 1 93 ? 3.670 6.087 -13.297 1.00 85.06 93 ARG A CA 1
ATOM 766 C C . ARG A 1 93 ? 3.542 6.566 -11.858 1.00 85.06 93 ARG A C 1
ATOM 768 O O . ARG A 1 93 ? 2.690 6.058 -11.131 1.00 85.06 93 ARG A O 1
ATOM 775 N N . ILE A 1 94 ? 4.344 7.550 -11.450 1.00 88.56 94 ILE A N 1
ATOM 776 C CA . ILE A 1 94 ? 4.200 8.195 -10.141 1.00 88.56 94 ILE A CA 1
ATOM 777 C C . ILE A 1 94 ? 2.880 8.975 -10.110 1.00 88.56 94 ILE A C 1
ATOM 779 O O . ILE A 1 94 ? 2.106 8.823 -9.167 1.00 88.56 94 ILE A O 1
ATOM 783 N N . GLY A 1 95 ? 2.564 9.703 -11.188 1.00 91.31 95 GLY A N 1
ATOM 784 C CA . GLY A 1 95 ? 1.265 10.356 -11.366 1.00 91.31 95 GLY A CA 1
ATOM 785 C C . GLY A 1 95 ? 0.112 9.358 -11.239 1.00 91.31 95 GLY A C 1
ATOM 786 O O . GLY A 1 95 ? -0.754 9.532 -10.383 1.00 91.31 95 GLY A O 1
ATOM 787 N N . GLU A 1 96 ? 0.173 8.244 -11.977 1.00 93.75 96 GLU A N 1
ATOM 788 C CA . GLU A 1 96 ? -0.840 7.176 -11.909 1.00 93.75 96 GLU A CA 1
ATOM 789 C C . GLU A 1 96 ? -1.000 6.587 -10.493 1.00 93.75 96 GLU A C 1
ATOM 791 O O . GLU A 1 96 ? -2.122 6.327 -10.052 1.00 93.75 96 GLU A O 1
ATOM 796 N N . LEU A 1 97 ? 0.097 6.396 -9.749 1.00 95.38 97 LEU A N 1
ATOM 797 C CA . LEU A 1 97 ? 0.044 5.954 -8.352 1.00 95.38 97 LEU A CA 1
ATOM 798 C C . LEU A 1 97 ? -0.678 6.980 -7.470 1.00 95.38 97 LEU A C 1
ATOM 800 O O . LEU A 1 97 ? -1.560 6.605 -6.694 1.00 95.38 97 LEU A O 1
ATOM 804 N N . THR A 1 98 ? -0.339 8.265 -7.593 1.00 94.25 98 THR A N 1
ATOM 805 C CA . THR A 1 98 ? -0.998 9.316 -6.802 1.00 94.25 98 THR A CA 1
ATOM 806 C C . THR A 1 98 ? -2.484 9.424 -7.127 1.00 94.25 98 THR A C 1
ATOM 808 O O . THR A 1 98 ? -3.300 9.571 -6.214 1.00 94.25 98 THR A O 1
ATOM 811 N N . ASP A 1 99 ? -2.857 9.271 -8.397 1.00 94.19 99 ASP A N 1
ATOM 812 C CA . ASP A 1 99 ? -4.248 9.291 -8.836 1.00 94.19 99 ASP A CA 1
ATOM 813 C C . ASP A 1 99 ? -5.024 8.097 -8.279 1.00 94.19 99 ASP A C 1
ATOM 815 O O . ASP A 1 99 ? -6.137 8.278 -7.786 1.00 94.19 99 ASP A O 1
ATOM 819 N N . LEU A 1 100 ? -4.430 6.897 -8.259 1.00 94.38 100 LEU A N 1
ATOM 820 C CA . LEU A 1 100 ? -5.024 5.721 -7.611 1.00 94.38 100 LEU A CA 1
ATOM 821 C C . LEU A 1 100 ? -5.283 5.952 -6.119 1.00 94.38 100 LEU A C 1
ATOM 823 O O . LEU A 1 100 ? -6.358 5.613 -5.624 1.00 94.38 100 LEU A O 1
ATOM 827 N N . ILE A 1 101 ? -4.324 6.535 -5.398 1.00 95.25 101 ILE A N 1
ATOM 828 C CA . ILE A 1 101 ? -4.456 6.813 -3.960 1.00 95.25 101 ILE A CA 1
ATOM 829 C C . ILE A 1 101 ? -5.582 7.838 -3.717 1.00 95.25 101 ILE A C 1
ATOM 831 O O . ILE A 1 101 ? -6.427 7.634 -2.839 1.00 95.25 101 ILE A O 1
ATOM 835 N N . LYS A 1 102 ? -5.668 8.891 -4.542 1.00 94.06 102 LYS A N 1
ATOM 836 C CA . LYS A 1 102 ? -6.707 9.938 -4.464 1.00 94.06 102 LYS A CA 1
ATOM 837 C C . LYS A 1 102 ? -8.132 9.435 -4.732 1.00 94.06 102 LYS A C 1
ATOM 839 O O . LYS A 1 102 ? -9.089 10.117 -4.365 1.00 94.06 102 LYS A O 1
ATOM 844 N N . GLN A 1 103 ? -8.317 8.250 -5.322 1.00 90.56 103 GLN A N 1
ATOM 845 C CA . GLN A 1 103 ? -9.656 7.667 -5.523 1.00 90.56 103 GLN A CA 1
ATOM 846 C C . GLN A 1 103 ? -10.391 7.396 -4.202 1.00 90.56 103 GLN A C 1
ATOM 848 O O . GLN A 1 103 ? -11.622 7.301 -4.179 1.00 90.56 103 GLN A O 1
ATOM 853 N N . VAL A 1 104 ? -9.671 7.282 -3.082 1.00 87.56 104 VAL A N 1
ATOM 854 C CA . VAL A 1 104 ? -10.284 7.138 -1.759 1.00 87.56 104 VAL A CA 1
ATOM 855 C C . VAL A 1 104 ? -10.742 8.507 -1.255 1.00 87.56 104 VAL A C 1
ATOM 857 O O . VAL A 1 104 ? -10.044 9.195 -0.522 1.00 87.56 104 VAL A O 1
ATOM 860 N N . GLN A 1 105 ? -11.957 8.894 -1.644 1.00 77.19 105 GLN A N 1
ATOM 861 C CA . GLN A 1 105 ? -12.530 10.210 -1.326 1.00 77.19 105 GLN A CA 1
ATOM 862 C C . GLN A 1 105 ? -13.186 10.296 0.058 1.00 77.19 105 GLN A C 1
ATOM 864 O O . GLN A 1 105 ? -13.488 11.389 0.532 1.00 77.19 105 GLN A O 1
ATOM 869 N N . THR A 1 106 ? -13.446 9.162 0.714 1.00 76.94 106 THR A N 1
ATOM 870 C CA . THR A 1 106 ? -14.109 9.136 2.022 1.00 76.94 106 THR A CA 1
ATOM 871 C C . THR A 1 106 ? -13.462 8.131 2.973 1.00 76.94 106 THR A C 1
ATOM 873 O O . THR A 1 106 ? -13.071 7.035 2.548 1.00 76.94 106 THR A O 1
ATOM 876 N N . PRO A 1 107 ? -13.383 8.462 4.276 1.00 72.00 107 PRO A N 1
ATOM 877 C CA . PRO A 1 107 ? -13.011 7.493 5.296 1.00 72.00 107 PRO A CA 1
ATOM 878 C C . PRO A 1 107 ? -14.063 6.377 5.314 1.00 72.00 107 PRO A C 1
ATOM 880 O O . PRO A 1 107 ? -15.260 6.632 5.170 1.00 72.00 107 PRO A O 1
ATOM 883 N N . GLY A 1 108 ? -13.618 5.123 5.417 1.00 64.31 108 GLY A N 1
ATOM 884 C CA . GLY A 1 108 ? -14.447 3.930 5.228 1.00 64.31 108 GLY A CA 1
ATOM 885 C C . GLY A 1 108 ? -15.564 3.758 6.263 1.00 64.31 108 GLY A C 1
ATOM 886 O O . GLY A 1 108 ? -15.466 2.898 7.128 1.00 64.31 108 GLY A O 1
ATOM 887 N N . ASN A 1 109 ? -16.659 4.509 6.137 1.00 62.00 109 ASN A N 1
ATOM 888 C CA . ASN A 1 109 ? -17.805 4.458 7.055 1.00 62.00 109 ASN A CA 1
ATOM 889 C C . ASN A 1 109 ? -18.947 3.556 6.547 1.00 62.00 109 ASN A C 1
ATOM 891 O O . ASN A 1 109 ? -19.965 3.398 7.213 1.00 62.00 109 ASN A O 1
ATOM 895 N N . SER A 1 110 ? -18.7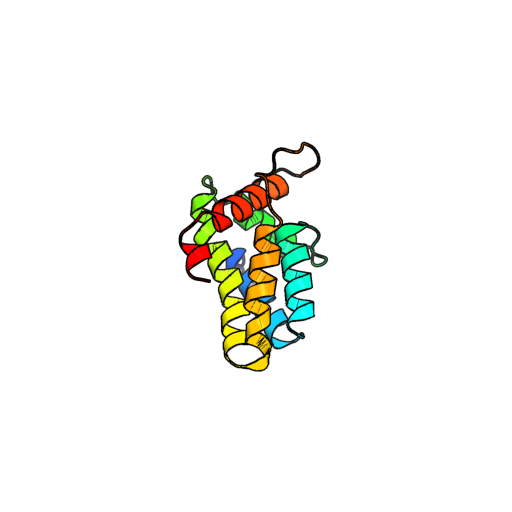96 2.930 5.373 1.00 71.69 110 SER A N 1
ATOM 896 C CA . SER A 1 110 ? -19.818 2.028 4.828 1.00 71.69 110 SER A CA 1
ATOM 897 C C . SER A 1 110 ? -19.841 0.692 5.567 1.00 71.69 110 SER A C 1
ATOM 899 O O . SER A 1 110 ? -18.803 0.055 5.749 1.00 71.69 110 SER A O 1
ATOM 901 N N . ASN A 1 111 ? -21.038 0.207 5.906 1.00 68.56 111 ASN A N 1
ATOM 902 C CA . ASN A 1 111 ? -21.219 -1.082 6.578 1.00 68.56 111 ASN A CA 1
ATOM 903 C C . ASN A 1 111 ? -20.869 -2.308 5.710 1.00 68.56 111 ASN A C 1
ATOM 905 O O . ASN A 1 111 ? -20.884 -3.428 6.200 1.00 68.56 111 ASN A O 1
ATOM 909 N N . ARG A 1 112 ? -20.526 -2.095 4.432 1.00 75.50 112 ARG A N 1
ATOM 910 C CA . ARG A 1 112 ? -20.108 -3.142 3.486 1.00 75.50 112 ARG A CA 1
ATOM 911 C C . ARG A 1 112 ? -18.648 -3.585 3.637 1.00 75.50 112 ARG A C 1
ATOM 913 O O . ARG A 1 112 ? -18.254 -4.559 3.006 1.00 75.50 112 ARG A O 1
ATOM 920 N N . TYR A 1 113 ? -17.840 -2.873 4.422 1.00 78.00 113 TYR A N 1
ATOM 921 C CA . TYR A 1 113 ? -16.421 -3.185 4.605 1.00 78.00 113 TYR A CA 1
ATOM 922 C C . TYR A 1 113 ? -16.166 -3.948 5.909 1.00 78.00 113 TYR A C 1
ATOM 924 O O . TYR A 1 113 ? -16.786 -3.659 6.936 1.00 78.00 113 TYR A O 1
ATOM 932 N N . THR A 1 114 ? -15.197 -4.866 5.879 1.00 85.62 114 THR A N 1
ATOM 933 C CA . THR A 1 114 ? -14.633 -5.492 7.085 1.00 85.62 114 THR A CA 1
ATOM 934 C C . THR A 1 114 ? -13.990 -4.436 7.987 1.00 85.62 114 THR A C 1
ATOM 936 O O . THR A 1 114 ? -13.666 -3.337 7.532 1.00 85.62 114 THR A O 1
ATOM 939 N N . ARG A 1 115 ? -13.769 -4.747 9.273 1.00 86.00 115 ARG A N 1
ATOM 940 C CA . ARG A 1 115 ? -13.094 -3.823 10.204 1.00 86.00 115 ARG A CA 1
ATOM 941 C C . ARG A 1 115 ? -11.724 -3.387 9.673 1.00 86.00 115 ARG A C 1
ATOM 943 O O . ARG A 1 115 ? -11.450 -2.189 9.644 1.00 86.00 115 ARG A O 1
ATOM 950 N N . SER A 1 116 ? -10.914 -4.338 9.205 1.00 86.88 116 SER A N 1
ATOM 951 C CA . SER A 1 116 ? -9.616 -4.046 8.594 1.00 86.88 116 SER A CA 1
ATOM 952 C C . SER A 1 116 ? -9.760 -3.225 7.312 1.00 86.88 116 SER A C 1
ATOM 954 O O . SER A 1 116 ? -9.071 -2.224 7.154 1.00 86.88 116 SER A O 1
ATOM 956 N N . GLY A 1 117 ? -10.740 -3.531 6.455 1.00 89.88 117 GLY A N 1
ATOM 957 C CA . GLY A 1 117 ? -11.022 -2.763 5.239 1.00 89.88 117 GLY A CA 1
ATOM 958 C C . GLY A 1 117 ? -11.461 -1.316 5.503 1.00 89.88 117 GLY A C 1
ATOM 959 O O . GLY A 1 117 ? -11.052 -0.406 4.781 1.00 89.88 117 GLY A O 1
ATOM 960 N N . LYS A 1 118 ? -12.258 -1.068 6.552 1.00 90.94 118 LYS A N 1
ATOM 961 C CA . LYS A 1 118 ? -12.618 0.296 6.988 1.00 90.94 118 LYS A CA 1
ATOM 962 C C . LYS A 1 118 ? -11.374 1.067 7.420 1.00 90.94 118 LYS A C 1
ATOM 964 O O . LYS A 1 118 ? -11.165 2.192 6.969 1.00 90.94 118 LYS A O 1
ATOM 969 N N . ARG A 1 119 ? -10.541 0.436 8.250 1.00 92.69 119 ARG A N 1
ATOM 970 C CA . ARG A 1 119 ? -9.319 1.027 8.801 1.00 92.69 119 ARG A CA 1
ATOM 971 C C . ARG A 1 119 ? -8.267 1.286 7.721 1.00 92.69 119 ARG A C 1
ATOM 973 O O . ARG A 1 119 ? -7.679 2.360 7.696 1.00 92.69 119 ARG A O 1
ATOM 980 N N . LEU A 1 120 ? -8.127 0.382 6.756 1.00 94.00 120 LEU A N 1
ATOM 981 C CA . LEU A 1 120 ? -7.291 0.569 5.573 1.00 94.00 120 LEU A CA 1
ATOM 982 C C . LEU A 1 120 ? -7.756 1.764 4.726 1.00 94.00 120 LEU A C 1
ATOM 984 O O . LEU A 1 120 ? -6.942 2.602 4.352 1.00 94.00 120 LEU A O 1
ATOM 988 N N . ARG A 1 121 ? -9.064 1.924 4.478 1.00 93.50 121 ARG A N 1
ATOM 989 C CA . ARG A 1 121 ? -9.570 3.130 3.790 1.00 93.50 121 ARG A CA 1
ATOM 990 C C . ARG A 1 121 ? -9.307 4.405 4.585 1.00 93.50 121 ARG A C 1
ATOM 992 O O . ARG A 1 121 ? -9.014 5.431 3.983 1.00 93.50 121 ARG A O 1
ATOM 999 N N . GLN A 1 122 ? -9.429 4.362 5.912 1.00 94.19 122 GLN A N 1
ATOM 1000 C CA . GLN A 1 122 ? -9.093 5.507 6.760 1.00 94.19 122 GLN A CA 1
ATOM 1001 C C . GLN A 1 122 ? -7.604 5.853 6.670 1.00 94.19 122 GLN A C 1
ATOM 1003 O O . GLN A 1 122 ? -7.288 7.032 6.564 1.00 94.19 122 GLN A O 1
ATOM 1008 N N . LEU A 1 123 ? -6.720 4.851 6.644 1.00 96.06 123 LEU A N 1
ATOM 1009 C CA . LEU A 1 123 ? -5.287 5.031 6.409 1.00 96.06 123 LEU A CA 1
ATOM 1010 C C . LEU A 1 123 ? -5.029 5.725 5.072 1.00 96.06 123 LEU A C 1
ATOM 1012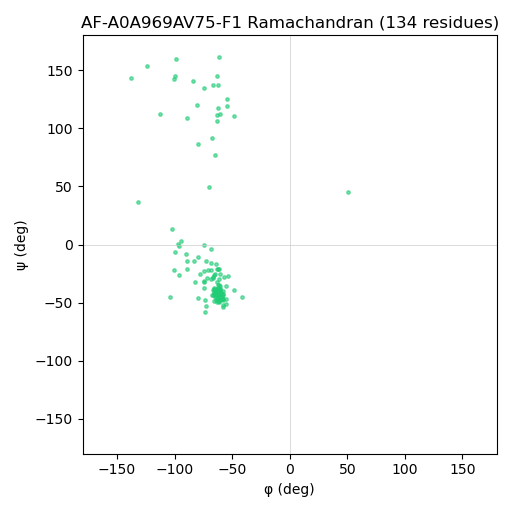 O O . LEU A 1 123 ? -4.398 6.775 5.056 1.00 96.06 123 LEU A O 1
ATOM 1016 N N . VAL A 1 124 ? -5.566 5.198 3.969 1.00 96.12 124 VAL A N 1
ATOM 1017 C CA . VAL A 1 124 ? -5.357 5.796 2.638 1.00 96.12 124 VAL A CA 1
ATOM 1018 C C . VAL A 1 124 ? -5.914 7.224 2.581 1.00 96.12 124 VAL A C 1
ATOM 1020 O O . VAL A 1 124 ? -5.257 8.127 2.071 1.00 96.12 124 VAL A O 1
ATOM 1023 N N . PHE A 1 125 ? -7.090 7.464 3.166 1.00 95.44 125 PHE A N 1
ATOM 1024 C CA . PHE A 1 125 ? -7.686 8.800 3.231 1.00 95.44 125 PHE A CA 1
ATOM 1025 C C . PHE A 1 125 ? -6.864 9.785 4.078 1.00 95.44 125 PHE A C 1
ATOM 1027 O O . PHE A 1 125 ? -6.695 10.939 3.689 1.00 95.44 125 PHE A O 1
ATOM 1034 N N . ALA A 1 126 ? -6.357 9.350 5.236 1.00 95.50 126 ALA A N 1
ATOM 1035 C CA . ALA A 1 126 ? -5.485 10.160 6.085 1.00 95.50 126 ALA A CA 1
ATOM 1036 C C . ALA A 1 126 ? -4.146 10.442 5.392 1.00 95.50 126 ALA A C 1
ATOM 1038 O O . ALA A 1 126 ? -3.636 11.556 5.477 1.00 95.50 126 ALA A O 1
ATOM 1039 N N . PHE A 1 127 ? -3.623 9.465 4.650 1.00 97.19 127 PHE A N 1
ATOM 1040 C CA . PHE A 1 127 ? -2.378 9.589 3.909 1.00 97.19 127 PHE A CA 1
ATOM 1041 C C . PHE A 1 127 ? -2.433 10.704 2.869 1.00 97.19 127 PHE A C 1
ATOM 1043 O O . PHE A 1 127 ? -1.557 11.563 2.885 1.00 97.19 127 PHE A O 1
ATOM 1050 N N . VAL A 1 128 ? -3.504 10.781 2.067 1.00 96.06 128 VAL A N 1
ATOM 1051 C CA . VAL A 1 128 ? -3.723 11.866 1.082 1.00 96.06 128 VAL A CA 1
ATOM 1052 C C . VAL A 1 128 ? -3.642 13.267 1.708 1.00 96.06 128 VAL A C 1
ATOM 1054 O O . VAL A 1 128 ? -3.313 14.229 1.020 1.00 96.06 128 VAL A O 1
ATOM 1057 N N . LYS A 1 129 ? -3.936 13.399 3.008 1.00 94.31 129 LYS A N 1
ATOM 1058 C CA . LYS A 1 129 ? -3.916 14.673 3.745 1.00 94.31 129 LYS A CA 1
ATOM 1059 C C . LYS A 1 129 ? -2.617 14.939 4.511 1.00 94.31 129 LYS A C 1
ATOM 1061 O O . LYS A 1 129 ? -2.531 15.954 5.193 1.00 94.31 129 LYS A O 1
ATOM 1066 N N . SER A 1 130 ? -1.661 14.018 4.471 1.00 96.06 130 SER A N 1
ATOM 1067 C CA . SER A 1 130 ? -0.433 14.084 5.265 1.00 96.06 130 SER A CA 1
ATOM 1068 C C . SER A 1 130 ? 0.745 14.626 4.460 1.00 96.06 130 SER A C 1
ATOM 1070 O O . SER A 1 130 ? 0.764 14.516 3.233 1.00 96.06 130 SER A O 1
ATOM 1072 N N . ASP A 1 131 ? 1.772 15.114 5.159 1.00 95.62 131 ASP A N 1
ATOM 1073 C CA . ASP A 1 131 ? 3.020 15.575 4.535 1.00 95.62 131 ASP A CA 1
ATOM 1074 C C . ASP A 1 131 ? 3.759 14.462 3.780 1.00 95.62 131 ASP A C 1
ATOM 1076 O O . ASP A 1 131 ? 4.545 14.738 2.882 1.00 95.62 131 ASP A O 1
ATOM 1080 N N . TYR A 1 132 ? 3.485 13.191 4.088 1.00 95.50 132 TYR A N 1
ATOM 1081 C CA . TYR A 1 132 ? 4.028 12.080 3.311 1.00 95.50 132 TYR A CA 1
ATOM 1082 C C . TYR A 1 132 ? 3.540 12.101 1.861 1.00 95.50 132 TYR A C 1
ATOM 1084 O O . TYR A 1 132 ? 4.312 11.815 0.955 1.00 95.50 132 TYR A O 1
ATOM 1092 N N . PHE A 1 133 ? 2.273 12.455 1.622 1.00 95.88 133 PHE A N 1
ATOM 1093 C CA . PHE A 1 133 ? 1.706 12.444 0.274 1.00 95.88 133 PHE A CA 1
ATOM 1094 C C . PHE A 1 133 ? 2.206 13.604 -0.585 1.00 95.88 133 PHE A C 1
ATOM 1096 O O . PHE A 1 133 ? 2.358 13.438 -1.790 1.00 95.88 133 PHE A O 1
ATOM 1103 N N . SER A 1 134 ? 2.484 14.763 0.017 1.00 91.56 134 SER A N 1
ATOM 1104 C CA . SER A 1 134 ? 3.065 15.905 -0.701 1.00 91.56 134 SER A CA 1
ATOM 1105 C C . SER A 1 134 ? 4.539 15.700 -1.069 1.00 91.56 134 SER A C 1
ATOM 1107 O O . SER A 1 134 ? 5.058 16.449 -1.894 1.00 91.56 134 SER A O 1
ATOM 1109 N N . GLN A 1 135 ? 5.199 14.702 -0.471 1.00 92.12 135 GLN A N 1
ATOM 1110 C CA . GLN A 1 135 ? 6.600 14.344 -0.714 1.00 92.12 135 GLN A CA 1
ATOM 1111 C C . GLN A 1 135 ? 6.784 13.152 -1.668 1.00 92.12 135 GLN A C 1
ATOM 1113 O O . GLN A 1 135 ? 7.930 12.836 -2.007 1.00 92.12 135 GLN A O 1
ATOM 1118 N N . LEU A 1 136 ? 5.697 12.479 -2.074 1.00 88.56 136 LEU A N 1
ATOM 1119 C CA . LEU A 1 136 ? 5.740 11.451 -3.123 1.00 88.56 136 LEU A CA 1
ATOM 1120 C C . LEU A 1 136 ? 6.080 12.065 -4.484 1.00 88.56 136 LEU A C 1
ATOM 1122 O O . LEU A 1 136 ? 6.879 11.424 -5.201 1.00 88.56 136 LEU A O 1
#

pLDDT: mean 87.24, std 15.02, range [37.12, 98.31]

Secondary structure (DSSP, 8-state):
------TT-----HHHHHHHHHHHHHHHS-HHHHHHHHIIIIIS---S-HHHHHHHHHHHHH-SSSGGGHHHHHHHHHHHHHHHTTSGGGTHHHHHHHHHHHT--S-S--TTS-HHHHHHHHHHHHHHTSHHHHT-

Radius of gyration: 16.22 Å; Cα contacts (8 Å, |Δi|>4): 123; chains: 1; bounding box: 39×54×39 Å

Foldseek 3Di:
DDPPPPPPVPVPQLLVVLLVVLLVCLVPHDLVVSLVQVLCVQPVLNHPDVSNSVSLLCLLPVDPDLVVCLVSVLSSLCSNVVSQVVPPVSNCSNVVNLVSLVVLPDQQPDPPDDPSNSSSSNSSVVNCVDPSSVVD

Solvent-accessible surface area (backbone atoms only — not comparable to full-atom values): 7994 Å² total; per-residue (Å²): 139,80,83,78,74,66,90,75,75,59,80,72,55,37,62,58,53,50,50,53,5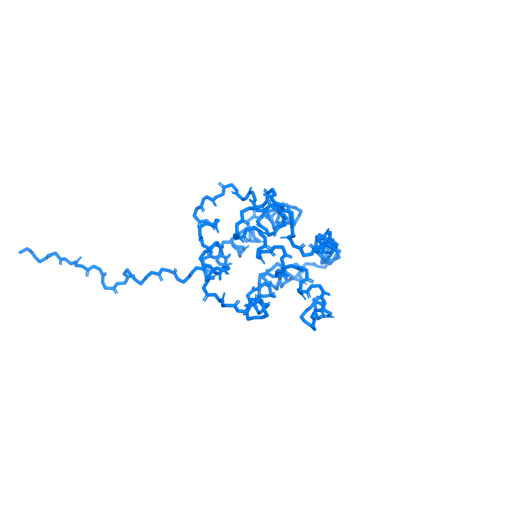0,52,47,50,42,60,73,75,46,58,69,72,58,43,50,52,49,50,43,27,48,64,75,64,67,62,50,88,52,61,71,57,47,54,24,49,47,50,51,65,66,72,46,90,56,60,72,77,46,41,64,59,55,48,50,56,51,47,56,52,48,64,55,32,66,76,39,80,88,40,54,68,52,54,56,54,51,54,53,59,54,62,66,50,80,55,61,44,77,58,89,89,50,54,74,58,52,20,51,44,31,34,34,49,35,51,36,72,75,34,75,66,51,81,68,108

Sequence (136 aa):
MVLAVNPYASARNPEQWIYDHLLACVKAEHPSQVLKRFHQLFILNRYPVADIRDALDAVISSQESIYDLLPFFNRCCY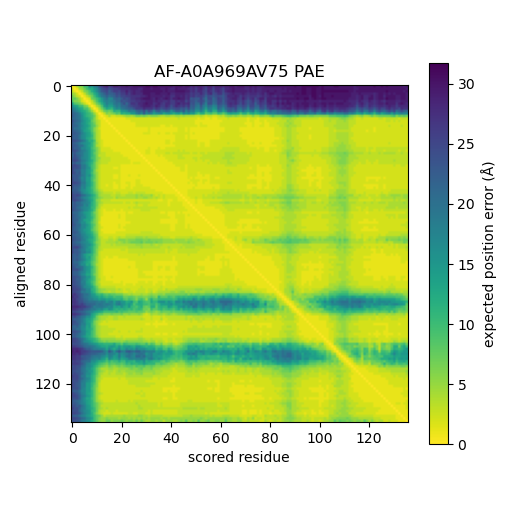ILINRWHINAVDRDRIGELTDLIKQVQTPGNSNRYTRSGKRLRQLVFAFVKSDYFSQL

Mean predicted aligned error: 6.49 Å

Nearest PDB structures (foldseek):
  2dcp-assembly1_A  TM=2.657E-01  e=4.584E-01  Arabidopsis thaliana
  1vdy-assembly1_A  TM=2.769E-01  e=9.071E-01  Arabidopsis thaliana
  4nn1-assembly1_A-2  TM=3.363E-01  e=3.384E+00  Mycobacterium tuberculosis H37Rv
  1g73-assembly2_B  TM=2.005E-01  e=7.752E+00  Homo sapiens